Protein AF-A0A2K3MKK4-F1 (afdb_monomer_lite)

Sequence (85 aa):
DNVFVQLICSIQYRVVKENADDAFYELQNPQEQIQAYVFDVARAIVPRMNLDELFEQKGEVAKGVMEELGKKFTVILILRVEMVT

Secondary structure (DSSP, 8-state):
-----EEEEEEEEEE-GGGHHHHHHH-S-HHHHHHHHHHHHHHHHGGGS-HHHHHHTHHHHHHHHHHHHHHH--EEEEEEEEEE-

pLDDT: mean 73.54, std 9.19, range [48.72, 84.25]

Radius of gyration: 14.49 Å; chains: 1; bounding box: 34×19×41 Å

Structure (mmCIF, N/CA/C/O backbone):
data_AF-A0A2K3MKK4-F1
#
_entry.id   AF-A0A2K3MKK4-F1
#
loop_
_atom_site.group_PDB
_atom_site.id
_atom_site.type_symbol
_atom_site.label_atom_id
_atom_site.label_alt_id
_atom_site.label_comp_id
_atom_site.label_asym_id
_atom_site.label_entity_id
_atom_site.label_seq_id
_atom_site.pdbx_PDB_ins_code
_atom_site.Cartn_x
_atom_site.Cartn_y
_atom_site.Cartn_z
_atom_site.occupancy
_atom_site.B_iso_or_equiv
_atom_site.auth_seq_id
_atom_site.auth_comp_id
_atom_site.auth_asym_id
_atom_site.auth_atom_id
_atom_site.pdbx_PDB_model_num
ATOM 1 N N . ASP A 1 1 ? 12.753 -4.952 -22.584 1.00 48.72 1 ASP A N 1
ATOM 2 C CA . ASP A 1 1 ? 13.302 -5.233 -21.248 1.00 48.72 1 ASP A CA 1
ATOM 3 C C . ASP A 1 1 ? 12.245 -5.825 -20.342 1.00 48.72 1 ASP A C 1
ATOM 5 O O . ASP A 1 1 ? 11.197 -5.217 -20.174 1.00 48.72 1 ASP A O 1
ATOM 9 N N . ASN A 1 2 ? 12.503 -7.014 -19.795 1.00 63.56 2 ASN A N 1
ATOM 10 C CA . ASN A 1 2 ? 11.657 -7.631 -18.771 1.00 63.56 2 ASN A CA 1
ATOM 11 C C . ASN A 1 2 ? 12.337 -7.425 -17.418 1.00 63.56 2 ASN A C 1
ATOM 13 O O . ASN A 1 2 ? 13.104 -8.276 -16.973 1.00 63.56 2 ASN A O 1
ATOM 17 N N . VAL A 1 3 ? 12.094 -6.269 -16.805 1.00 66.00 3 VAL A N 1
ATOM 18 C CA . VAL A 1 3 ? 12.585 -5.963 -15.459 1.00 66.00 3 VAL A CA 1
ATOM 19 C C . VAL A 1 3 ? 11.487 -6.305 -14.463 1.00 66.00 3 VAL A C 1
ATOM 21 O O . VAL A 1 3 ? 10.353 -5.849 -14.595 1.00 66.00 3 VAL A O 1
ATOM 24 N N . PHE A 1 4 ? 11.824 -7.136 -13.483 1.00 70.25 4 PHE A N 1
ATOM 25 C CA . PHE A 1 4 ? 10.954 -7.430 -12.352 1.00 70.25 4 PHE A CA 1
ATOM 26 C C . PHE A 1 4 ? 11.368 -6.527 -11.196 1.00 70.25 4 PHE A C 1
ATOM 28 O O . PHE A 1 4 ? 12.553 -6.373 -10.939 1.00 70.25 4 PHE A O 1
ATOM 35 N N . VAL A 1 5 ? 10.395 -5.926 -10.516 1.00 72.94 5 VAL A N 1
ATOM 36 C CA . VAL A 1 5 ? 10.634 -5.070 -9.348 1.00 72.94 5 VAL A CA 1
ATOM 37 C C . VAL A 1 5 ? 9.838 -5.640 -8.193 1.00 72.94 5 VAL A C 1
ATOM 39 O O . VAL A 1 5 ? 8.662 -5.979 -8.361 1.00 72.94 5 VAL A O 1
ATOM 42 N N . GLN A 1 6 ? 10.459 -5.745 -7.025 1.00 77.88 6 GLN A N 1
ATOM 43 C CA . GLN A 1 6 ? 9.767 -6.141 -5.806 1.00 77.88 6 GLN A CA 1
ATOM 44 C C . GLN A 1 6 ? 9.514 -4.910 -4.943 1.00 77.88 6 GLN A C 1
ATOM 46 O O . GLN A 1 6 ? 10.438 -4.245 -4.477 1.00 77.88 6 GLN A O 1
ATOM 51 N N . LEU A 1 7 ? 8.234 -4.614 -4.730 1.00 76.81 7 LEU A N 1
ATOM 52 C CA . LEU A 1 7 ? 7.784 -3.500 -3.907 1.00 76.81 7 LEU A CA 1
ATOM 53 C C . LEU A 1 7 ? 7.310 -4.058 -2.562 1.00 76.81 7 LEU A C 1
ATOM 55 O O . LEU A 1 7 ? 6.303 -4.762 -2.484 1.00 76.81 7 LEU A O 1
ATOM 59 N N . ILE A 1 8 ? 8.073 -3.784 -1.509 1.00 80.31 8 ILE A N 1
ATOM 60 C CA . ILE A 1 8 ? 7.798 -4.218 -0.143 1.00 80.31 8 ILE A CA 1
ATOM 61 C C . ILE A 1 8 ? 7.157 -3.044 0.599 1.00 80.31 8 ILE A C 1
ATOM 63 O O . ILE A 1 8 ? 7.816 -2.072 0.970 1.00 80.31 8 ILE A O 1
ATOM 67 N N . CYS A 1 9 ? 5.847 -3.133 0.825 1.00 79.44 9 CYS A N 1
ATOM 68 C CA . CYS A 1 9 ? 5.093 -2.156 1.607 1.00 79.44 9 CYS A CA 1
ATOM 69 C C . CYS A 1 9 ? 4.896 -2.658 3.038 1.00 79.44 9 CYS A C 1
ATOM 71 O O . CYS A 1 9 ? 4.272 -3.692 3.263 1.00 79.44 9 CYS A O 1
ATOM 73 N N . SER A 1 10 ? 5.380 -1.894 4.013 1.00 82.38 10 SER A N 1
ATOM 74 C CA . SER A 1 10 ? 5.099 -2.098 5.434 1.00 82.38 10 SER A CA 1
ATOM 75 C C . SER A 1 10 ? 4.088 -1.066 5.911 1.00 82.38 10 SER A C 1
ATOM 77 O O . SER A 1 10 ? 4.359 0.135 5.883 1.00 82.38 10 SER A O 1
ATOM 79 N N . ILE A 1 11 ? 2.925 -1.535 6.360 1.00 80.12 11 ILE A N 1
ATOM 80 C CA . ILE A 1 11 ? 1.823 -0.682 6.809 1.00 80.12 11 ILE A CA 1
ATOM 81 C C . ILE A 1 11 ? 1.623 -0.910 8.297 1.00 80.12 11 ILE A C 1
ATOM 83 O O . ILE A 1 11 ? 1.307 -2.016 8.731 1.00 80.12 11 ILE A O 1
ATOM 87 N N . GLN A 1 12 ? 1.793 0.147 9.080 1.00 80.44 12 GLN A N 1
ATOM 88 C CA . GLN A 1 12 ? 1.386 0.173 10.476 1.00 80.44 12 GLN A CA 1
ATOM 89 C C . GLN A 1 12 ? 0.097 0.975 10.568 1.00 80.44 12 GLN A C 1
ATOM 91 O O . GLN A 1 12 ? 0.043 2.113 10.104 1.00 80.44 12 GLN A O 1
ATOM 96 N N . TYR A 1 13 ? -0.938 0.389 11.164 1.00 77.69 13 TYR A N 1
ATOM 97 C CA . TYR A 1 13 ? -2.206 1.071 11.376 1.00 77.69 13 TYR A CA 1
ATOM 98 C C . TYR A 1 13 ? -2.666 0.946 12.827 1.00 77.69 13 TYR A C 1
ATOM 100 O O . TYR A 1 13 ? -2.415 -0.059 13.495 1.00 77.69 13 TYR A O 1
ATOM 108 N N . ARG A 1 14 ? -3.336 1.985 13.331 1.00 75.44 14 ARG A N 1
ATOM 109 C CA . ARG A 1 14 ? -3.977 1.984 14.649 1.00 75.44 14 ARG A CA 1
ATOM 110 C C . ARG A 1 14 ? -5.385 2.547 14.538 1.00 75.44 14 ARG A C 1
ATOM 112 O O . ARG A 1 14 ? -5.559 3.700 14.147 1.00 75.44 14 ARG A O 1
ATOM 119 N N . VAL A 1 15 ? -6.367 1.742 14.937 1.00 70.06 15 VAL A N 1
ATOM 120 C CA . VAL A 1 15 ? -7.768 2.166 15.022 1.00 70.06 15 VAL A CA 1
ATOM 121 C C . VAL A 1 15 ? -7.931 3.170 16.159 1.00 70.06 15 VAL A C 1
ATOM 123 O O . VAL A 1 15 ? -7.444 2.947 17.272 1.00 70.06 15 VAL A O 1
ATOM 126 N N . VAL A 1 16 ? -8.598 4.288 15.877 1.00 68.25 16 VAL A N 1
ATOM 127 C CA . VAL A 1 16 ? -8.974 5.265 16.900 1.00 68.25 16 VAL A CA 1
ATOM 128 C C . VAL A 1 16 ? -10.200 4.727 17.635 1.00 68.25 16 VAL A C 1
ATOM 130 O O . VAL A 1 16 ? -11.224 4.443 17.021 1.00 68.25 16 VAL A O 1
ATOM 133 N N . LYS A 1 17 ? -10.079 4.547 18.957 1.00 58.50 17 LYS A N 1
ATOM 134 C CA . LYS A 1 17 ? -11.084 3.865 19.793 1.00 58.50 17 LYS A CA 1
ATOM 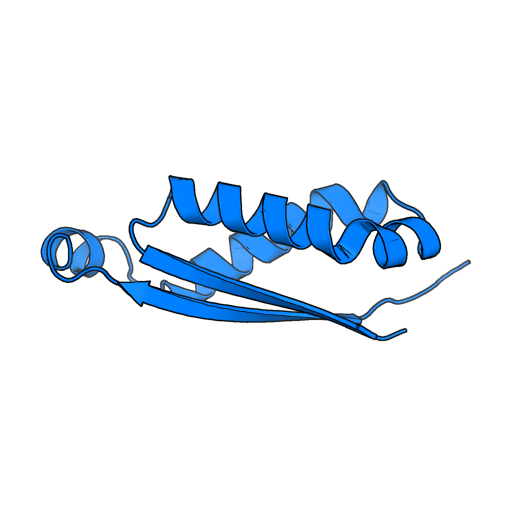135 C C . LYS A 1 17 ? -12.476 4.502 19.765 1.00 58.50 17 LYS A C 1
ATOM 137 O O . LYS A 1 17 ? -13.440 3.806 20.046 1.00 58.50 17 LYS A O 1
ATOM 142 N N . GLU A 1 18 ? -12.576 5.787 19.443 1.00 61.69 18 GLU A N 1
ATOM 143 C CA . GLU A 1 18 ? -13.848 6.521 19.421 1.00 61.69 18 GLU A CA 1
ATOM 144 C C . GLU A 1 18 ? -14.787 6.067 18.289 1.00 61.69 18 GLU A C 1
ATOM 146 O O . GLU A 1 18 ? -15.992 6.210 18.434 1.00 61.69 18 GLU A O 1
ATOM 151 N N . ASN A 1 19 ? -14.257 5.424 17.238 1.00 57.66 19 ASN A N 1
ATOM 152 C CA . ASN A 1 19 ? -15.028 4.820 16.140 1.00 57.66 19 ASN A CA 1
ATOM 153 C C . ASN A 1 19 ? -14.892 3.283 16.120 1.00 57.66 19 ASN A C 1
ATOM 155 O O . ASN A 1 19 ? -15.043 2.645 15.076 1.00 57.66 19 ASN A O 1
ATOM 159 N N . ALA A 1 20 ? -14.524 2.674 17.255 1.00 53.84 20 ALA A N 1
ATOM 160 C CA . ALA A 1 20 ? -14.277 1.235 17.332 1.00 53.84 20 ALA A CA 1
ATOM 161 C C . ALA A 1 20 ? -15.537 0.408 17.051 1.00 53.84 20 ALA A C 1
ATOM 163 O O . ALA A 1 20 ? -15.414 -0.667 16.473 1.00 53.84 20 ALA A O 1
ATOM 164 N N . ASP A 1 21 ? -16.717 0.913 17.423 1.00 53.12 21 ASP A N 1
ATOM 165 C CA . ASP A 1 21 ? -17.985 0.209 17.224 1.00 53.12 21 ASP A CA 1
ATOM 166 C C . ASP A 1 21 ? -18.343 0.085 15.730 1.00 53.12 21 ASP A C 1
ATOM 168 O O . ASP A 1 21 ? -18.691 -1.007 15.289 1.00 53.12 21 ASP A O 1
ATOM 172 N N . ASP A 1 22 ? -18.138 1.131 14.919 1.00 55.88 22 ASP A N 1
ATOM 173 C CA . ASP A 1 22 ? -18.325 1.069 13.456 1.00 55.88 22 ASP A CA 1
ATOM 174 C C . ASP A 1 22 ? -17.239 0.215 12.778 1.00 55.88 22 ASP A C 1
ATOM 176 O O . ASP A 1 22 ? -17.514 -0.602 11.893 1.00 55.88 22 ASP A O 1
ATOM 180 N N . ALA A 1 23 ? -15.991 0.331 13.248 1.00 53.28 23 ALA A N 1
ATOM 181 C CA . ALA A 1 23 ? -14.868 -0.430 12.707 1.00 53.28 23 ALA A CA 1
ATOM 182 C C . ALA A 1 23 ? -14.971 -1.945 12.983 1.00 53.28 23 ALA A C 1
ATOM 184 O O . ALA A 1 23 ? -14.381 -2.743 12.258 1.00 53.28 23 ALA A O 1
ATOM 185 N N . PHE A 1 24 ? -15.702 -2.367 14.017 1.00 49.62 24 PHE A N 1
ATOM 186 C CA . PHE A 1 24 ? -15.832 -3.782 14.377 1.00 49.62 24 PHE A CA 1
ATOM 187 C C . PHE A 1 24 ? -16.844 -4.538 13.499 1.00 49.62 24 PHE A C 1
ATOM 189 O O . PHE A 1 24 ? -16.708 -5.750 13.329 1.00 49.62 24 PHE A O 1
ATOM 196 N N . TYR A 1 25 ? -17.834 -3.846 12.916 1.00 49.22 25 TYR A N 1
ATOM 197 C CA . TYR A 1 25 ? -18.874 -4.469 12.083 1.00 49.22 25 TYR A CA 1
ATOM 198 C C . TYR A 1 25 ? -18.570 -4.439 10.573 1.00 49.22 25 TYR A C 1
ATOM 200 O O . TYR A 1 25 ? -18.969 -5.369 9.872 1.00 49.22 25 TYR A O 1
ATOM 208 N N . GLU A 1 26 ? -17.843 -3.439 10.059 1.00 54.62 26 GLU A N 1
ATOM 209 C CA . GLU A 1 26 ? -17.535 -3.334 8.617 1.00 54.62 26 GLU A CA 1
ATOM 210 C C . GLU A 1 26 ? -16.245 -4.058 8.187 1.00 54.62 26 GLU A C 1
ATOM 212 O O . GLU A 1 26 ? -1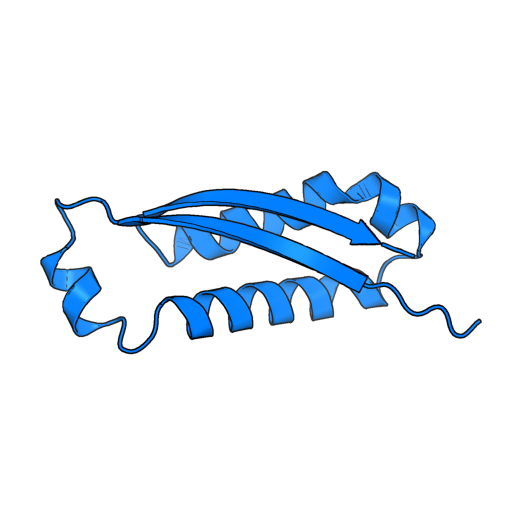6.085 -4.431 7.021 1.00 54.62 26 GLU A O 1
ATOM 217 N N . LEU A 1 27 ? -15.314 -4.307 9.113 1.00 56.75 27 LEU A N 1
ATOM 218 C CA . LEU A 1 27 ? -14.010 -4.894 8.807 1.00 56.75 27 LEU A CA 1
ATOM 219 C C . LEU A 1 27 ? -13.956 -6.387 9.153 1.00 56.75 27 LEU A C 1
ATOM 221 O O . LEU A 1 27 ? -13.271 -6.790 10.089 1.00 56.75 27 LEU A O 1
ATOM 225 N N . GLN A 1 28 ? -14.599 -7.245 8.354 1.00 57.53 28 GLN A N 1
ATOM 226 C CA . GLN A 1 28 ? -14.333 -8.691 8.457 1.00 57.53 28 GLN A CA 1
ATOM 227 C C . GLN A 1 28 ? -12.864 -9.049 8.151 1.00 57.53 28 GLN A C 1
ATOM 229 O O . GLN A 1 28 ? -12.398 -10.089 8.606 1.00 57.53 28 GLN A O 1
ATOM 234 N N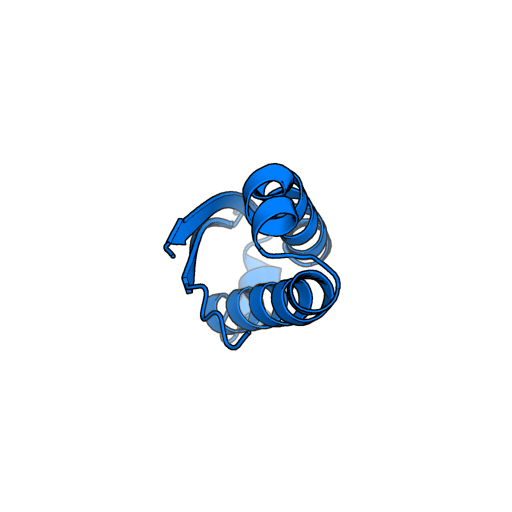 . ASN A 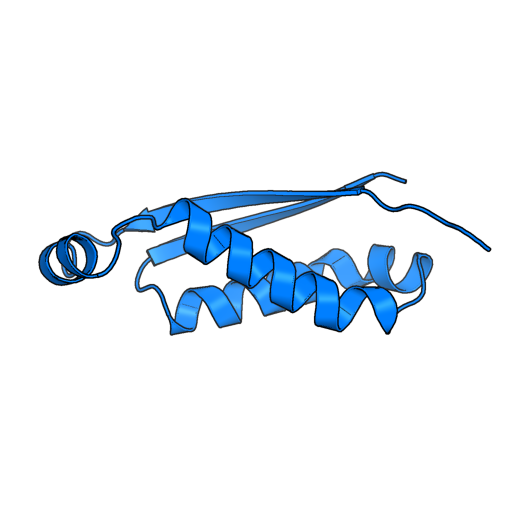1 29 ? -12.120 -8.194 7.428 1.00 69.06 29 ASN A N 1
ATOM 235 C CA . ASN A 1 29 ? -10.677 -8.361 7.230 1.00 69.06 29 ASN A CA 1
ATOM 236 C C . ASN A 1 29 ? -9.970 -7.032 6.835 1.00 69.06 29 ASN A C 1
ATOM 238 O O . ASN A 1 29 ? -9.801 -6.744 5.647 1.00 69.06 29 ASN A O 1
ATOM 242 N N . PRO A 1 30 ? -9.526 -6.201 7.806 1.00 70.88 30 PRO A N 1
ATOM 243 C CA . PRO A 1 30 ? -8.800 -4.948 7.542 1.00 70.88 30 PRO A CA 1
ATOM 244 C C . PRO A 1 30 ? -7.572 -5.142 6.667 1.00 70.88 30 PRO A C 1
ATOM 246 O O . PRO A 1 30 ? -7.279 -4.350 5.775 1.00 70.88 30 PRO A O 1
ATOM 249 N N . GLN A 1 31 ? -6.844 -6.219 6.945 1.00 74.94 31 GLN A N 1
ATOM 250 C CA . GLN A 1 31 ? -5.572 -6.505 6.314 1.00 74.94 31 GLN A CA 1
ATOM 251 C C . GLN A 1 31 ? -5.739 -6.795 4.819 1.00 74.94 31 GLN A C 1
ATOM 253 O O . GLN A 1 31 ? -4.995 -6.237 4.015 1.00 74.94 31 GLN A O 1
ATOM 258 N N . GLU A 1 32 ? -6.730 -7.607 4.440 1.00 80.38 32 GLU A N 1
ATOM 259 C CA . GLU A 1 32 ? -6.992 -7.930 3.032 1.00 80.38 32 GLU A CA 1
ATOM 260 C C . GLU A 1 32 ? -7.487 -6.711 2.257 1.00 80.38 32 GLU A C 1
ATOM 262 O O . GLU A 1 32 ? -7.055 -6.492 1.128 1.00 80.38 32 GLU A O 1
ATOM 267 N N . GLN A 1 33 ? -8.339 -5.875 2.863 1.00 76.06 33 GLN A N 1
ATOM 268 C CA . GLN A 1 33 ? -8.793 -4.649 2.208 1.00 76.06 33 GLN A CA 1
ATOM 269 C C . GLN A 1 33 ? -7.635 -3.682 1.966 1.00 76.06 33 GLN A C 1
ATOM 271 O O . GLN A 1 33 ? -7.460 -3.203 0.848 1.00 76.06 33 GLN A O 1
ATOM 276 N N . ILE A 1 34 ? -6.813 -3.423 2.989 1.00 78.62 34 ILE A N 1
ATOM 277 C CA . ILE A 1 34 ? -5.625 -2.574 2.858 1.00 78.62 34 ILE A CA 1
ATOM 278 C C . ILE A 1 34 ? -4.701 -3.125 1.763 1.00 78.62 34 ILE A C 1
ATOM 280 O O . ILE A 1 34 ? -4.234 -2.365 0.914 1.00 78.62 34 ILE A O 1
ATOM 284 N N . GLN A 1 35 ? -4.470 -4.440 1.745 1.00 80.69 35 GLN A N 1
ATOM 285 C CA . GLN A 1 35 ? -3.642 -5.089 0.734 1.00 80.69 35 GLN A CA 1
ATOM 286 C C . GLN A 1 35 ? -4.218 -4.928 -0.679 1.00 80.69 35 GLN A C 1
ATOM 288 O O . GLN A 1 35 ? -3.463 -4.604 -1.596 1.00 80.69 35 GLN A O 1
ATOM 293 N N . ALA A 1 36 ? -5.531 -5.099 -0.858 1.00 82.38 36 ALA A N 1
ATOM 294 C CA . ALA A 1 36 ? -6.201 -4.895 -2.140 1.00 82.38 36 ALA A CA 1
ATOM 295 C C . ALA A 1 36 ? -6.046 -3.449 -2.637 1.00 82.38 36 ALA A C 1
ATOM 297 O O . ALA A 1 36 ? -5.676 -3.240 -3.790 1.00 82.38 36 ALA A O 1
ATOM 298 N N . TYR A 1 37 ? -6.213 -2.453 -1.759 1.00 79.62 37 TYR A N 1
ATOM 299 C CA . TYR A 1 37 ? -6.016 -1.045 -2.125 1.00 79.62 37 TYR A CA 1
ATOM 300 C C . TYR A 1 37 ? -4.578 -0.733 -2.527 1.00 79.62 37 TYR A C 1
ATOM 302 O O . TYR A 1 37 ? -4.352 -0.078 -3.544 1.00 79.62 37 TYR A O 1
ATOM 310 N N . VAL A 1 38 ? -3.593 -1.210 -1.760 1.00 80.06 38 VAL A N 1
ATOM 311 C CA . VAL A 1 38 ? -2.178 -1.027 -2.116 1.00 80.06 38 VAL A CA 1
ATOM 312 C C . VAL A 1 38 ? -1.883 -1.674 -3.467 1.00 80.06 38 VAL A C 1
ATOM 314 O O . VAL A 1 38 ? -1.168 -1.090 -4.281 1.00 80.06 38 VAL A O 1
ATOM 317 N N . PHE A 1 39 ? -2.460 -2.847 -3.732 1.00 81.81 39 PHE A N 1
ATOM 318 C CA . PHE A 1 39 ? -2.282 -3.549 -4.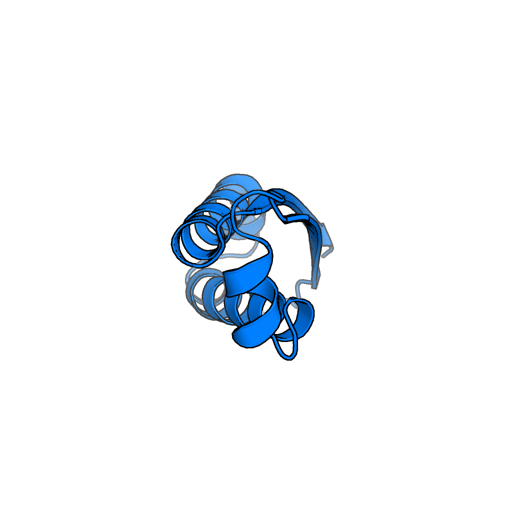995 1.00 81.81 39 PHE A CA 1
ATOM 319 C C . PHE A 1 39 ? -2.913 -2.802 -6.175 1.00 81.81 39 PHE A C 1
ATOM 321 O O . PHE A 1 39 ? -2.265 -2.662 -7.210 1.00 81.81 39 PHE A O 1
ATOM 328 N N . ASP A 1 40 ? -4.126 -2.271 -6.020 1.00 84.25 40 ASP A N 1
ATOM 329 C CA . ASP A 1 40 ? -4.807 -1.493 -7.061 1.00 84.25 40 ASP A CA 1
ATOM 330 C C . ASP A 1 40 ? -4.045 -0.208 -7.403 1.00 84.25 40 ASP A C 1
ATOM 332 O O . ASP A 1 40 ? -3.825 0.093 -8.580 1.00 84.25 40 ASP A O 1
ATOM 336 N N . VAL A 1 41 ? -3.572 0.522 -6.388 1.00 79.38 41 VAL A N 1
ATOM 337 C CA . VAL A 1 41 ? -2.782 1.746 -6.582 1.00 79.38 41 VAL A CA 1
ATOM 338 C C . VAL A 1 41 ? -1.442 1.427 -7.249 1.00 79.38 41 VAL A C 1
ATOM 340 O O . VAL A 1 41 ? -1.078 2.065 -8.238 1.00 79.38 41 VAL A O 1
ATOM 343 N N . ALA A 1 42 ? -0.730 0.396 -6.779 1.00 78.50 42 ALA A N 1
ATOM 344 C CA . ALA A 1 42 ? 0.516 -0.042 -7.403 1.00 78.50 42 ALA A CA 1
ATOM 345 C C . ALA A 1 42 ? 0.292 -0.478 -8.860 1.00 78.50 42 ALA A C 1
ATOM 347 O O . ALA A 1 42 ? 1.034 -0.069 -9.750 1.00 78.50 42 ALA A O 1
ATOM 348 N N . ARG A 1 43 ? -0.772 -1.238 -9.142 1.00 82.38 43 ARG A N 1
ATOM 349 C CA . ARG A 1 43 ? -1.118 -1.691 -10.496 1.00 82.38 43 ARG A CA 1
ATOM 350 C C . ARG A 1 43 ? -1.509 -0.539 -11.424 1.00 82.38 43 ARG A C 1
ATOM 352 O O . ARG A 1 43 ? -1.305 -0.652 -12.628 1.00 82.38 43 ARG A O 1
ATOM 359 N N . ALA A 1 44 ? -2.063 0.552 -10.903 1.00 83.50 44 ALA A N 1
ATOM 360 C CA . ALA A 1 44 ? -2.390 1.731 -11.700 1.00 83.50 44 ALA A CA 1
ATOM 361 C C . ALA A 1 44 ? -1.155 2.587 -12.035 1.00 83.50 44 ALA A C 1
ATOM 363 O O . ALA A 1 44 ? -1.103 3.177 -13.118 1.00 83.50 44 ALA A O 1
ATOM 364 N N . ILE A 1 45 ? -0.182 2.658 -11.121 1.00 75.00 45 ILE A N 1
ATOM 365 C CA . ILE A 1 45 ? 0.976 3.561 -11.211 1.00 75.00 45 ILE A CA 1
ATOM 366 C C . ILE A 1 45 ? 2.186 2.887 -11.873 1.00 75.00 45 ILE A C 1
ATOM 368 O O . ILE A 1 45 ? 2.742 3.434 -12.822 1.00 75.00 45 ILE A O 1
ATOM 372 N N . VAL A 1 46 ? 2.561 1.683 -11.427 1.00 75.69 46 VAL A N 1
ATOM 373 C CA . VAL A 1 46 ? 3.773 0.968 -11.869 1.00 75.69 46 VAL A CA 1
ATOM 374 C C . VAL A 1 46 ? 3.858 0.775 -13.391 1.00 75.69 46 VAL A C 1
ATOM 376 O O . VAL A 1 46 ? 4.910 1.071 -13.942 1.00 75.69 46 VAL A O 1
ATOM 379 N N . PRO A 1 47 ? 2.810 0.344 -14.127 1.00 78.25 47 PRO A N 1
ATOM 380 C CA . PRO A 1 47 ? 2.926 0.156 -15.577 1.00 78.25 47 PRO A CA 1
ATOM 381 C C . PRO A 1 47 ? 2.969 1.468 -16.374 1.00 78.25 47 PRO A C 1
ATOM 383 O O . PRO A 1 47 ? 3.162 1.425 -17.587 1.00 78.25 47 PRO A O 1
ATOM 386 N N . ARG A 1 48 ? 2.741 2.622 -15.732 1.00 79.69 48 ARG A N 1
ATOM 387 C CA . ARG A 1 48 ? 2.800 3.947 -16.370 1.00 79.69 48 ARG A CA 1
ATOM 388 C C . ARG A 1 48 ? 4.145 4.651 -16.174 1.00 79.69 48 ARG A C 1
ATOM 390 O O . ARG A 1 48 ? 4.346 5.683 -16.803 1.00 79.69 48 ARG A O 1
ATOM 397 N N . MET A 1 49 ? 5.014 4.126 -15.311 1.00 76.50 49 MET A N 1
ATOM 398 C CA . MET A 1 49 ? 6.300 4.721 -14.941 1.00 76.50 49 MET A CA 1
ATOM 399 C C . MET A 1 49 ? 7.449 3.787 -15.321 1.00 76.50 49 MET A C 1
ATOM 401 O O . MET A 1 49 ? 7.325 2.564 -15.228 1.00 76.50 49 MET A O 1
ATOM 405 N N . ASN A 1 50 ? 8.582 4.358 -15.717 1.00 79.50 50 ASN A N 1
ATOM 406 C CA . ASN A 1 50 ? 9.812 3.594 -15.905 1.00 79.50 50 ASN A CA 1
ATOM 407 C C . ASN A 1 50 ? 10.434 3.217 -14.551 1.00 79.50 50 ASN A C 1
ATOM 409 O O . ASN A 1 50 ? 10.132 3.828 -13.527 1.00 79.50 50 ASN A O 1
ATOM 413 N N . LEU A 1 51 ? 11.324 2.214 -14.540 1.00 76.81 51 LEU A N 1
ATOM 414 C CA . LEU A 1 51 ? 11.973 1.723 -13.315 1.00 76.81 51 LEU A CA 1
ATOM 415 C C . LEU A 1 51 ? 12.615 2.868 -12.514 1.00 76.81 51 LEU A C 1
ATOM 417 O O . LEU A 1 51 ? 12.368 2.991 -11.319 1.00 76.81 51 LEU A O 1
ATOM 421 N N . ASP A 1 52 ? 13.378 3.732 -13.185 1.00 81.50 52 ASP A N 1
ATOM 422 C CA . ASP A 1 52 ? 14.054 4.870 -12.556 1.00 81.50 52 ASP A CA 1
ATOM 423 C C . ASP A 1 52 ? 13.056 5.870 -11.951 1.00 81.50 52 ASP A C 1
ATOM 425 O O . ASP A 1 52 ? 13.222 6.307 -10.812 1.00 81.50 52 ASP A O 1
ATOM 429 N N . GLU A 1 53 ? 11.962 6.159 -12.664 1.00 81.38 53 GLU A N 1
ATOM 430 C CA . GLU A 1 53 ? 10.897 7.044 -12.178 1.00 81.38 53 GLU A CA 1
ATOM 431 C C . GLU A 1 53 ? 10.187 6.445 -10.962 1.00 81.38 53 GLU A C 1
ATOM 433 O O . GLU A 1 53 ? 9.882 7.163 -10.011 1.00 81.38 53 GLU A O 1
ATOM 438 N N . LEU A 1 54 ? 9.966 5.127 -10.953 1.00 78.50 54 LEU A N 1
ATOM 439 C CA . LEU A 1 54 ? 9.394 4.425 -9.810 1.00 78.50 54 LEU A CA 1
ATOM 440 C C . LEU A 1 54 ? 10.321 4.533 -8.589 1.00 78.50 54 LEU A C 1
ATOM 442 O O . LEU A 1 54 ? 9.839 4.792 -7.485 1.00 78.50 54 LEU A O 1
ATOM 446 N N . PHE A 1 55 ? 11.639 4.400 -8.789 1.00 77.00 55 PHE A N 1
ATOM 447 C CA . PHE A 1 55 ? 12.647 4.547 -7.734 1.00 77.00 55 PHE A CA 1
ATOM 448 C C . PHE A 1 55 ? 12.714 5.959 -7.149 1.00 77.00 55 PHE A C 1
ATOM 450 O O . PHE A 1 55 ? 12.759 6.111 -5.921 1.00 77.00 55 PHE A O 1
ATOM 457 N N . GLU A 1 56 ? 12.676 6.982 -8.000 1.00 82.19 56 GLU A N 1
ATOM 458 C CA . GLU A 1 56 ? 12.673 8.387 -7.584 1.00 82.19 56 GLU A CA 1
ATOM 459 C C . GLU A 1 56 ? 11.356 8.786 -6.904 1.00 82.19 56 GLU A C 1
ATOM 461 O O . GLU A 1 56 ? 11.364 9.465 -5.874 1.00 82.19 56 GLU A O 1
ATOM 466 N N . GLN A 1 57 ? 10.217 8.311 -7.415 1.00 79.12 57 GLN A N 1
ATOM 467 C CA . GLN A 1 57 ? 8.878 8.701 -6.959 1.00 79.12 57 GLN A CA 1
ATOM 468 C C . GLN A 1 57 ? 8.300 7.795 -5.862 1.00 79.12 57 GLN A C 1
ATOM 470 O O . GLN A 1 57 ? 7.103 7.848 -5.572 1.00 79.12 57 GLN A O 1
ATOM 475 N N . LYS A 1 58 ? 9.133 7.011 -5.165 1.00 77.56 58 LYS A N 1
ATOM 476 C CA . LYS A 1 58 ? 8.695 6.126 -4.064 1.00 77.56 58 LYS A CA 1
ATOM 477 C C . LYS A 1 58 ? 7.837 6.823 -3.005 1.00 77.56 58 LYS A C 1
ATOM 479 O O . LYS A 1 58 ? 6.930 6.220 -2.435 1.00 77.56 58 LYS A O 1
ATOM 484 N N . GLY A 1 59 ? 8.143 8.095 -2.736 1.00 79.50 59 GLY A N 1
ATOM 485 C CA . GLY A 1 59 ? 7.413 8.924 -1.781 1.00 79.50 59 GLY A CA 1
ATOM 486 C C . GLY A 1 59 ? 6.015 9.295 -2.271 1.00 79.50 59 GLY A C 1
ATOM 487 O O . GLY A 1 59 ? 5.078 9.270 -1.480 1.00 79.50 59 GLY A O 1
ATOM 488 N N . GLU A 1 60 ? 5.858 9.560 -3.567 1.00 79.06 60 GLU A N 1
ATOM 489 C CA . GLU A 1 60 ? 4.566 9.891 -4.178 1.00 79.06 60 GLU A CA 1
ATOM 490 C C . GLU A 1 60 ? 3.653 8.665 -4.241 1.00 79.06 60 GLU A C 1
ATOM 492 O O . GLU A 1 60 ? 2.474 8.760 -3.904 1.00 79.06 60 GLU A O 1
ATOM 497 N N . VAL A 1 61 ? 4.205 7.486 -4.557 1.00 77.75 61 VAL A N 1
ATOM 498 C CA . VAL A 1 61 ? 3.460 6.217 -4.477 1.00 77.75 61 VAL A CA 1
ATOM 499 C C . VAL A 1 61 ? 2.981 5.976 -3.046 1.00 77.75 61 VAL A C 1
ATOM 501 O O . VAL A 1 61 ? 1.807 5.678 -2.824 1.00 77.75 61 VAL A O 1
ATOM 504 N N . ALA A 1 62 ? 3.866 6.156 -2.060 1.00 79.38 62 ALA A N 1
ATOM 505 C CA . ALA A 1 62 ? 3.509 6.000 -0.655 1.00 79.38 62 ALA A CA 1
ATOM 506 C C . ALA A 1 62 ? 2.414 6.994 -0.228 1.00 79.38 62 ALA A C 1
ATOM 508 O O . ALA A 1 62 ? 1.446 6.622 0.436 1.00 79.38 62 ALA A O 1
ATOM 509 N N . LYS A 1 63 ? 2.536 8.255 -0.642 1.00 82.69 63 LYS A N 1
ATOM 510 C CA . LYS A 1 63 ? 1.566 9.303 -0.327 1.00 82.69 63 LYS A CA 1
ATOM 511 C C . LYS A 1 63 ? 0.199 9.024 -0.952 1.00 82.69 63 LYS A C 1
ATOM 513 O O . LYS A 1 63 ? -0.799 9.101 -0.244 1.00 82.69 63 LYS A O 1
ATOM 518 N N . GLY A 1 64 ? 0.151 8.624 -2.223 1.00 81.25 64 GLY A N 1
ATOM 519 C CA . GLY A 1 64 ? -1.096 8.269 -2.904 1.00 81.25 64 GLY A CA 1
ATOM 520 C C . GLY A 1 64 ? -1.815 7.096 -2.235 1.00 81.25 64 GLY A C 1
ATOM 521 O O . GLY A 1 64 ? -3.017 7.163 -1.989 1.00 81.25 64 GLY A O 1
ATOM 522 N N . VAL A 1 65 ? -1.073 6.051 -1.849 1.00 79.69 65 VAL A N 1
ATOM 523 C CA . VAL A 1 65 ? -1.631 4.927 -1.078 1.00 79.69 65 VAL A CA 1
ATOM 524 C C . VAL A 1 65 ? -2.160 5.399 0.281 1.00 79.69 65 VAL A C 1
ATOM 526 O O . VAL A 1 65 ? -3.252 5.007 0.689 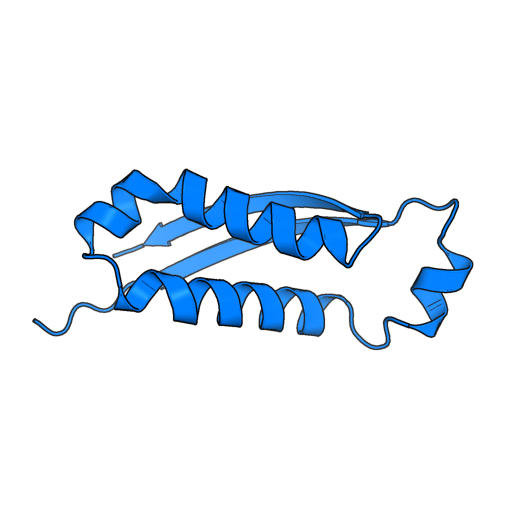1.00 79.69 65 VAL A O 1
ATOM 529 N N . MET A 1 66 ? -1.412 6.248 0.989 1.00 78.62 66 MET A N 1
ATOM 530 C CA . MET A 1 66 ? -1.807 6.750 2.306 1.00 78.62 66 MET A CA 1
ATOM 531 C C . MET A 1 66 ? -3.067 7.625 2.248 1.00 78.62 66 MET A C 1
ATOM 533 O O . MET A 1 66 ? -3.935 7.486 3.108 1.00 78.62 66 MET A O 1
ATOM 537 N N . GLU A 1 67 ? -3.197 8.487 1.238 1.00 83.12 67 GLU A N 1
ATOM 538 C CA . GLU A 1 67 ? -4.384 9.325 1.031 1.00 83.12 67 GLU A CA 1
ATOM 539 C C . GLU A 1 67 ? -5.630 8.488 0.714 1.00 83.12 67 GLU A C 1
ATOM 541 O O . GLU A 1 67 ? -6.694 8.736 1.282 1.00 83.12 67 GLU A O 1
ATOM 546 N N . GLU A 1 68 ? -5.510 7.471 -0.142 1.00 79.19 68 GLU A N 1
ATOM 547 C CA . GLU A 1 68 ? -6.634 6.589 -0.482 1.00 79.19 68 GLU A CA 1
ATOM 548 C C . GLU A 1 68 ? -7.085 5.740 0.712 1.00 79.19 68 GLU A C 1
ATOM 550 O O . GLU A 1 68 ? -8.285 5.623 0.980 1.00 79.19 68 GLU A O 1
ATOM 555 N N . LEU A 1 69 ? -6.136 5.210 1.488 1.00 77.81 69 LEU A N 1
ATOM 556 C CA . LEU A 1 69 ? -6.443 4.473 2.714 1.00 77.81 69 LEU A CA 1
ATOM 557 C C . LEU A 1 69 ? -7.046 5.388 3.794 1.00 77.81 69 LEU A C 1
ATOM 559 O O . LEU A 1 69 ? -7.999 4.990 4.462 1.00 77.81 69 LEU A O 1
ATOM 563 N N . GLY A 1 70 ? -6.555 6.621 3.943 1.00 74.69 70 GLY A N 1
ATOM 564 C CA . GLY A 1 70 ? -7.057 7.579 4.934 1.00 74.69 70 GLY A CA 1
ATOM 565 C C . GLY A 1 70 ? -8.490 8.060 4.677 1.00 74.69 70 GLY A C 1
ATOM 566 O O . GLY A 1 70 ? -9.196 8.407 5.620 1.00 74.69 70 GLY A O 1
ATOM 567 N N . LYS A 1 71 ? -8.956 8.046 3.419 1.00 74.06 71 LYS A N 1
ATOM 568 C CA . LYS A 1 71 ? -10.356 8.366 3.076 1.00 74.06 71 LYS A CA 1
ATOM 569 C C . LYS A 1 71 ? -11.334 7.270 3.494 1.00 74.06 71 LYS A C 1
ATOM 571 O O . LYS A 1 71 ? -12.485 7.576 3.789 1.00 74.06 71 LYS A O 1
ATOM 576 N N . LYS A 1 72 ? -10.904 6.004 3.465 1.00 69.00 72 LYS A N 1
ATOM 577 C CA . LYS A 1 72 ? -11.769 4.845 3.747 1.00 69.00 72 LYS A CA 1
ATOM 578 C C . LYS A 1 72 ? -11.681 4.358 5.185 1.00 69.00 72 LYS A C 1
ATOM 580 O O . LYS A 1 72 ? -12.642 3.787 5.683 1.00 69.00 72 LYS A O 1
ATOM 585 N N . PHE A 1 73 ? -10.553 4.588 5.850 1.00 71.00 73 PHE A N 1
ATOM 586 C CA . PHE A 1 73 ? -10.313 4.110 7.204 1.00 71.00 73 PHE A CA 1
ATOM 587 C C . PHE A 1 73 ? -10.018 5.282 8.138 1.00 71.00 73 PHE A C 1
ATOM 589 O O . PHE A 1 73 ? -9.049 6.014 7.943 1.00 71.00 73 PHE A O 1
ATOM 596 N N . THR A 1 74 ? -10.797 5.427 9.214 1.00 68.12 74 THR A N 1
ATOM 597 C CA . THR A 1 74 ? -10.483 6.367 10.304 1.00 68.12 74 THR A CA 1
ATOM 598 C C . THR A 1 74 ? -9.420 5.771 11.228 1.00 68.12 74 THR A C 1
ATOM 600 O O . THR A 1 74 ? -9.667 5.423 12.384 1.00 68.12 74 THR A O 1
ATOM 603 N N . VAL A 1 75 ? -8.217 5.582 10.691 1.00 69.81 75 VAL A N 1
ATOM 604 C CA . VAL A 1 75 ? -7.098 4.958 11.399 1.00 69.81 75 VAL A CA 1
ATOM 605 C C . VAL A 1 75 ? -5.831 5.780 11.198 1.00 69.81 75 VAL A C 1
ATOM 607 O O . VAL A 1 75 ? -5.625 6.404 10.159 1.00 69.81 75 VAL A O 1
ATOM 610 N N . ILE A 1 76 ? -4.959 5.786 12.204 1.00 73.00 76 ILE A N 1
ATOM 611 C CA . ILE A 1 76 ? -3.622 6.365 12.054 1.00 73.00 76 ILE A CA 1
ATOM 612 C C . ILE A 1 76 ? -2.817 5.392 11.201 1.00 73.00 76 ILE A C 1
ATOM 614 O O . ILE A 1 76 ? -2.660 4.241 11.602 1.00 73.00 76 ILE A O 1
ATOM 618 N N . LEU A 1 77 ? -2.320 5.853 10.052 1.00 75.56 77 LEU A N 1
ATOM 619 C CA . LEU A 1 77 ? -1.566 5.057 9.083 1.00 75.56 77 LEU A CA 1
ATOM 620 C C . LEU A 1 77 ? -0.116 5.539 9.023 1.00 75.56 77 LEU A C 1
ATOM 622 O O . LEU A 1 77 ? 0.145 6.732 8.898 1.00 75.56 77 LEU A O 1
ATOM 626 N N . ILE A 1 78 ? 0.830 4.606 9.073 1.00 78.06 78 ILE A N 1
ATOM 627 C CA . ILE A 1 78 ? 2.235 4.840 8.743 1.00 78.06 78 ILE A CA 1
ATOM 628 C C . ILE A 1 78 ? 2.606 3.823 7.671 1.00 78.06 78 ILE A C 1
ATOM 630 O O . ILE A 1 78 ? 2.628 2.618 7.927 1.00 78.06 78 ILE A O 1
ATOM 634 N N . LEU A 1 79 ? 2.895 4.315 6.469 1.00 79.00 79 LEU A N 1
ATOM 635 C CA . LEU A 1 79 ? 3.333 3.499 5.344 1.00 79.00 79 LEU A CA 1
ATOM 636 C C . LEU A 1 79 ? 4.833 3.693 5.118 1.00 79.00 79 LEU A C 1
ATOM 638 O O . LEU A 1 79 ? 5.314 4.814 4.961 1.00 79.00 79 LEU A O 1
ATOM 642 N N . ARG A 1 80 ? 5.564 2.582 5.057 1.00 79.88 80 ARG A N 1
ATOM 643 C CA . ARG A 1 80 ? 6.957 2.532 4.617 1.00 79.88 80 ARG A CA 1
ATOM 644 C C . ARG A 1 80 ? 7.032 1.685 3.355 1.00 79.88 80 ARG A C 1
ATOM 646 O O . ARG A 1 80 ? 6.660 0.516 3.378 1.00 79.88 80 ARG A O 1
ATOM 653 N N . VAL A 1 81 ? 7.518 2.283 2.274 1.00 75.25 81 VAL A N 1
ATOM 654 C CA . VAL A 1 81 ? 7.736 1.603 0.995 1.00 75.25 81 VAL A CA 1
ATOM 655 C C . VAL A 1 81 ? 9.227 1.361 0.813 1.00 75.25 81 VAL A C 1
ATOM 657 O O . VAL A 1 81 ? 10.030 2.294 0.885 1.00 75.25 81 VAL A O 1
ATOM 660 N N . GLU A 1 82 ? 9.589 0.109 0.570 1.00 79.25 82 GLU A N 1
ATOM 661 C CA . GLU A 1 82 ? 10.927 -0.315 0.178 1.00 79.25 82 GLU A CA 1
ATOM 662 C C . GLU A 1 82 ? 10.847 -0.958 -1.204 1.00 79.25 82 GLU A C 1
ATOM 664 O O . GLU A 1 82 ? 9.955 -1.756 -1.478 1.00 79.25 82 GLU A O 1
ATOM 669 N N . MET A 1 83 ? 11.758 -0.583 -2.096 1.00 72.00 83 MET A N 1
ATOM 670 C CA . MET A 1 83 ? 11.845 -1.170 -3.430 1.00 72.00 83 MET A CA 1
ATOM 671 C C . MET A 1 83 ? 13.163 -1.901 -3.562 1.00 72.00 83 MET A C 1
ATOM 673 O O . MET A 1 83 ? 14.220 -1.345 -3.259 1.00 72.00 83 MET A O 1
ATOM 677 N N . VAL A 1 84 ? 13.068 -3.143 -4.013 1.00 73.81 84 VAL A N 1
ATOM 678 C CA . VAL A 1 84 ? 14.194 -4.029 -4.278 1.00 73.81 84 VAL A CA 1
ATOM 679 C C . VAL A 1 84 ? 14.169 -4.352 -5.773 1.00 73.81 84 VAL A C 1
ATOM 681 O O . VAL A 1 84 ? 13.101 -4.621 -6.334 1.00 73.81 84 VAL A O 1
ATOM 684 N N . THR A 1 85 ? 15.333 -4.227 -6.412 1.00 67.50 85 THR A N 1
ATOM 685 C CA . THR A 1 85 ? 15.549 -4.589 -7.825 1.00 67.50 85 THR A CA 1
ATOM 686 C C . THR A 1 85 ? 15.867 -6.066 -7.969 1.00 67.50 85 THR A C 1
ATOM 688 O O . THR A 1 85 ? 16.421 -6.645 -7.006 1.00 67.50 85 THR A O 1
#

InterPro domains:
  IPR001107 Band 7 domain [PF01145] (1-73)
  IPR036013 Band 7/SPFH domain superfamily [G3DSA:3.30.479.30] (1-83)
  IPR036013 Band 7/SPFH domain superfamily [SSF117892] (1-72)
  IPR050710 Band 7/mec-2 domain-containing protein [PTHR43327] (1-84)

Organism: Trifolium pratense (NCBI:txid57577)

Foldseek 3Di:
DDDDKDKDKDKDKAADVVCVVVVVPPPPPPPVVLVVLLVVLCVVVVVVDDPVRCVVCVVVSQVVSVVVCVVVGVIDMDMDIDMDD